Protein AF-A0A3A6T9W9-F1 (afdb_monomer_lite)

Radius of gyration: 16.62 Å; chains: 1; bounding box: 37×42×33 Å

Secondary structure (DSSP, 8-state):
-----SSS----TTHHHHHHHHHHHHHHHSTTGGGS-HHHHHHHHHHHHHHHHHHHHHHHHHH-

pLDDT: mean 85.81, std 17.66, range [38.72, 98.44]

Sequence (64 aa):
MKLAYSNSLEFSFFSEAKLKFERIISHLEDKQVKKESHGEVEAYIDTEGTELLRCLLQGFLDIK

Organism: NCBI:txid342950

Foldseek 3Di:
DDPDDPDDDPPQLLPVLVVLVVVLVVCCPDPVVVVDDPVVNVVSCVVSVVVSVVSVVRSVVVVD

Structure (mmCIF, N/CA/C/O backbone):
data_AF-A0A3A6T9W9-F1
#
_entry.id   AF-A0A3A6T9W9-F1
#
loop_
_atom_site.group_PDB
_atom_site.id
_atom_site.type_symbol
_atom_site.label_atom_id
_atom_site.label_alt_id
_atom_site.label_comp_id
_atom_site.label_asym_id
_atom_site.label_entity_id
_atom_site.label_seq_id
_atom_site.pdbx_PDB_ins_code
_atom_site.Cartn_x
_atom_site.Cartn_y
_atom_site.Cartn_z
_atom_site.occupancy
_atom_site.B_iso_or_equiv
_atom_site.auth_seq_id
_atom_site.auth_comp_id
_atom_site.auth_asym_id
_atom_site.auth_atom_id
_atom_site.pdbx_PDB_model_num
ATOM 1 N N . MET A 1 1 ? 26.127 35.045 -9.962 1.00 46.22 1 MET A N 1
ATOM 2 C CA . MET A 1 1 ? 24.742 34.709 -9.568 1.00 46.22 1 MET A CA 1
ATOM 3 C C . MET A 1 1 ? 24.023 34.090 -10.762 1.00 46.22 1 MET A C 1
ATOM 5 O O . MET A 1 1 ? 23.725 34.806 -11.705 1.00 46.22 1 MET A O 1
ATOM 9 N N . LYS A 1 2 ? 23.828 32.766 -10.746 1.00 38.72 2 LYS A N 1
ATOM 10 C CA . LYS A 1 2 ? 22.785 32.025 -11.484 1.00 38.72 2 LYS A CA 1
ATOM 11 C C . LYS A 1 2 ? 22.732 30.599 -10.913 1.00 38.72 2 LYS A C 1
ATOM 13 O O . LYS A 1 2 ? 23.281 29.657 -11.467 1.00 38.72 2 LYS A O 1
ATOM 18 N N . LEU A 1 3 ? 22.139 30.496 -9.726 1.00 50.91 3 LEU A N 1
ATOM 19 C CA . LEU A 1 3 ? 21.652 29.251 -9.132 1.00 50.91 3 LEU A CA 1
ATOM 20 C C . LEU A 1 3 ? 20.236 29.046 -9.676 1.00 50.91 3 LEU A C 1
ATOM 22 O O . LEU A 1 3 ? 19.333 29.745 -9.228 1.00 50.91 3 LEU A O 1
ATOM 26 N N . ALA A 1 4 ? 20.055 28.185 -10.681 1.00 45.41 4 ALA A N 1
ATOM 27 C CA . ALA A 1 4 ? 18.719 27.876 -11.212 1.00 45.41 4 ALA A CA 1
ATOM 28 C C . ALA A 1 4 ? 18.628 26.556 -12.010 1.00 45.41 4 ALA A C 1
ATOM 30 O O . ALA A 1 4 ? 17.822 26.468 -12.925 1.00 45.41 4 ALA A O 1
ATOM 31 N N . TYR A 1 5 ? 19.433 25.536 -11.695 1.00 49.00 5 TYR A N 1
ATOM 32 C CA . TYR A 1 5 ? 19.244 24.186 -12.265 1.00 49.00 5 TYR A CA 1
ATOM 33 C C . TYR A 1 5 ? 19.405 23.078 -11.220 1.00 49.00 5 TYR A C 1
ATOM 35 O O . TYR A 1 5 ? 19.858 21.983 -11.530 1.00 49.00 5 TYR A O 1
ATOM 43 N N . SER A 1 6 ? 19.059 23.362 -9.963 1.00 49.84 6 SER A N 1
ATOM 44 C CA . SER A 1 6 ? 19.037 22.340 -8.917 1.00 49.84 6 SER A CA 1
ATOM 45 C C . SER A 1 6 ? 17.583 21.962 -8.619 1.00 49.84 6 SER A C 1
ATOM 47 O O . SER A 1 6 ? 16.822 22.808 -8.150 1.00 49.84 6 SER A O 1
ATOM 49 N N . ASN A 1 7 ? 17.240 20.698 -8.892 1.00 46.88 7 ASN A N 1
ATOM 50 C CA . ASN A 1 7 ? 16.123 19.918 -8.326 1.00 46.88 7 ASN A CA 1
ATOM 51 C C . ASN A 1 7 ? 14.713 19.936 -8.953 1.00 46.88 7 ASN A C 1
ATOM 53 O O . ASN A 1 7 ? 13.762 19.653 -8.231 1.00 46.88 7 ASN A O 1
ATOM 57 N N . SER A 1 8 ? 14.511 20.176 -10.254 1.00 50.94 8 SER A N 1
ATOM 58 C CA . SER A 1 8 ? 13.140 20.147 -10.820 1.00 50.94 8 SER A CA 1
ATOM 59 C C . SER A 1 8 ? 12.825 19.064 -11.856 1.00 50.94 8 SER A C 1
ATOM 61 O O . SER A 1 8 ? 11.805 19.202 -12.523 1.00 50.94 8 SER A O 1
ATOM 63 N N . LEU A 1 9 ? 13.627 18.004 -12.030 1.00 48.31 9 LEU A N 1
ATOM 64 C CA . LEU A 1 9 ? 13.275 16.968 -13.020 1.00 48.31 9 LEU A CA 1
ATOM 6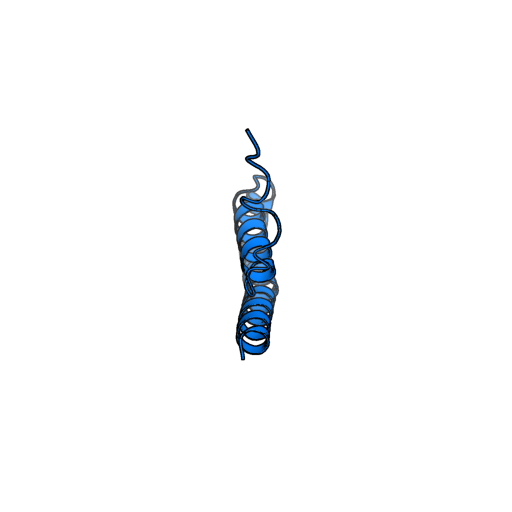5 C C . LEU A 1 9 ? 13.885 15.572 -12.804 1.00 48.31 9 LEU A C 1
ATOM 67 O O . LEU A 1 9 ? 14.031 14.821 -13.763 1.00 48.31 9 LEU A O 1
ATOM 71 N N . GLU A 1 10 ? 14.224 15.177 -11.574 1.00 53.31 10 GLU A N 1
ATOM 72 C CA . GLU A 1 10 ? 14.444 13.746 -11.326 1.00 53.31 10 GLU A CA 1
ATOM 73 C C . GLU A 1 10 ? 13.079 13.061 -11.225 1.00 53.31 10 GLU A C 1
ATOM 75 O O . GLU A 1 10 ? 12.494 12.933 -10.149 1.00 53.31 10 GLU A O 1
ATOM 80 N N . PHE A 1 11 ? 12.543 12.653 -12.378 1.00 63.41 11 PHE A N 1
ATOM 81 C CA . PHE A 1 11 ? 11.490 11.647 -12.449 1.00 63.41 11 PHE A CA 1
ATOM 82 C C . PHE A 1 11 ? 12.050 10.362 -11.838 1.00 63.41 11 PHE A C 1
ATOM 84 O O . PHE A 1 11 ? 12.651 9.537 -12.519 1.00 63.41 11 PHE A O 1
ATOM 91 N N . SER A 1 12 ? 11.917 10.214 -10.520 1.00 81.19 12 SER A N 1
ATOM 92 C CA . SER A 1 12 ? 12.194 8.935 -9.886 1.00 81.19 12 SER A CA 1
ATOM 93 C C . SER A 1 12 ? 11.183 7.940 -10.438 1.00 81.19 12 SER A C 1
ATOM 95 O O . SER A 1 12 ? 9.977 8.112 -10.237 1.00 81.19 12 SER A O 1
ATOM 97 N N . PHE A 1 13 ? 11.676 6.899 -11.108 1.00 89.94 13 PHE A N 1
ATOM 98 C CA . PHE A 1 13 ? 10.868 5.793 -11.627 1.00 89.94 13 PHE A CA 1
ATOM 99 C C . PHE A 1 13 ? 9.971 5.152 -10.550 1.00 89.94 13 PHE A C 1
ATOM 101 O O . PHE A 1 13 ? 8.949 4.558 -10.857 1.00 89.94 13 PHE A O 1
ATOM 108 N N . PHE A 1 14 ? 10.301 5.335 -9.267 1.00 93.25 14 PHE A N 1
ATOM 109 C CA . PHE A 1 14 ? 9.530 4.839 -8.124 1.00 93.25 14 PHE A CA 1
ATOM 110 C C . PHE A 1 14 ? 8.737 5.922 -7.377 1.00 93.25 14 PHE A C 1
ATOM 112 O O . PHE A 1 14 ? 8.248 5.676 -6.274 1.00 93.25 14 PHE A O 1
ATOM 119 N N . SER A 1 15 ? 8.600 7.128 -7.933 1.00 93.25 15 SER A N 1
ATOM 120 C CA . SER A 1 15 ? 7.874 8.233 -7.287 1.00 93.25 15 SER A CA 1
ATOM 121 C C . SER A 1 15 ? 6.417 7.875 -6.975 1.00 93.25 15 SER A C 1
ATOM 123 O O . SER A 1 15 ? 5.942 8.158 -5.875 1.00 93.25 15 SER A O 1
ATOM 125 N N . GLU A 1 16 ? 5.731 7.174 -7.880 1.00 94.06 16 GLU A N 1
ATOM 126 C CA . GLU A 1 16 ? 4.363 6.696 -7.648 1.00 94.06 16 GLU A CA 1
ATOM 127 C C . GLU A 1 16 ? 4.287 5.656 -6.525 1.00 94.06 16 GLU A C 1
ATOM 129 O O . GLU A 1 16 ? 3.399 5.733 -5.674 1.00 94.06 16 GLU A O 1
ATOM 134 N N . ALA A 1 17 ? 5.238 4.718 -6.473 1.00 96.31 17 ALA A N 1
ATOM 135 C CA . ALA A 1 17 ? 5.318 3.729 -5.399 1.00 96.31 17 ALA A CA 1
ATOM 136 C C . ALA A 1 17 ? 5.549 4.408 -4.040 1.00 96.31 17 ALA A C 1
ATOM 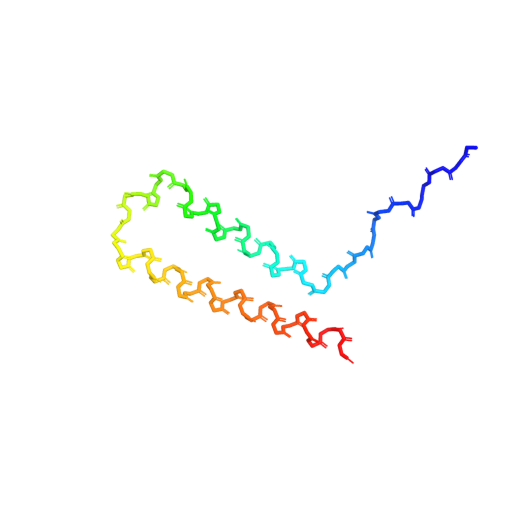138 O O . ALA A 1 17 ? 4.872 4.096 -3.061 1.00 96.31 17 ALA A O 1
ATOM 139 N N . LYS A 1 18 ? 6.442 5.403 -3.990 1.00 95.56 18 LYS A N 1
ATOM 140 C CA . LYS A 1 18 ? 6.679 6.200 -2.782 1.00 95.56 18 LYS A CA 1
ATOM 141 C C . LYS A 1 18 ? 5.403 6.909 -2.314 1.00 95.56 18 LYS A C 1
ATOM 143 O O . LYS A 1 18 ? 5.035 6.777 -1.150 1.00 95.56 18 LYS A O 1
ATOM 148 N N . LEU A 1 19 ? 4.701 7.599 -3.215 1.00 95.56 19 LEU A N 1
ATOM 149 C CA . LEU A 1 19 ? 3.446 8.285 -2.886 1.00 95.56 19 LEU A CA 1
ATOM 150 C C . LEU A 1 19 ? 2.364 7.311 -2.401 1.00 95.56 19 LEU A C 1
ATOM 152 O O . LEU A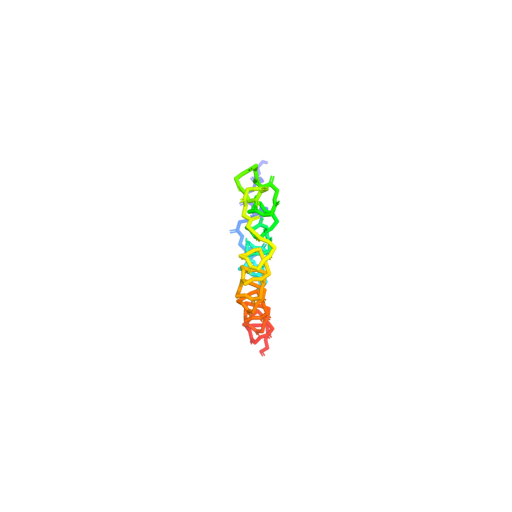 1 19 ? 1.624 7.626 -1.470 1.00 95.56 19 LEU A O 1
ATOM 156 N N . LYS A 1 20 ? 2.260 6.126 -3.015 1.00 97.31 20 LYS A N 1
ATOM 157 C CA . LYS A 1 20 ? 1.309 5.089 -2.592 1.00 97.31 20 LYS A CA 1
ATOM 158 C C . LYS A 1 20 ? 1.631 4.586 -1.183 1.00 97.31 20 LYS A C 1
ATOM 160 O O . LYS A 1 20 ? 0.730 4.510 -0.354 1.00 9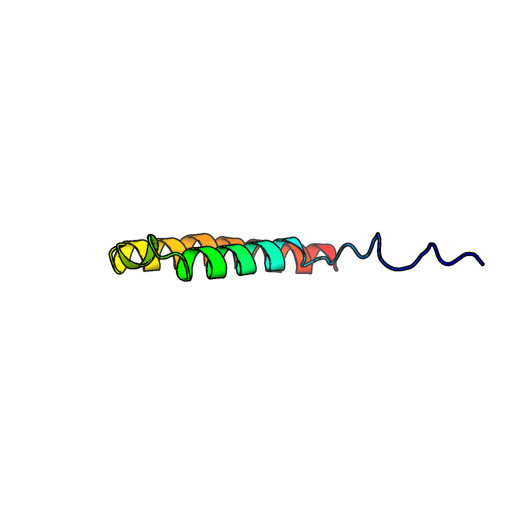7.31 20 LYS A O 1
ATOM 165 N N . PHE A 1 21 ? 2.903 4.327 -0.884 1.00 97.62 21 PHE A N 1
ATOM 166 C CA . PHE A 1 21 ? 3.339 3.903 0.447 1.00 97.62 21 PHE A CA 1
ATOM 167 C C . PHE A 1 21 ? 3.054 4.961 1.525 1.00 97.62 21 PHE A C 1
ATOM 169 O O . PHE A 1 21 ? 2.494 4.641 2.572 1.00 97.62 21 PHE A O 1
ATOM 176 N N . GLU A 1 22 ? 3.357 6.232 1.249 1.00 97.38 22 GLU A N 1
ATOM 177 C CA . GLU A 1 22 ? 3.067 7.344 2.166 1.00 97.38 22 GLU A CA 1
ATOM 178 C C . GLU A 1 22 ? 1.561 7.483 2.451 1.00 97.38 22 GLU A C 1
ATOM 180 O O . GLU A 1 22 ? 1.166 7.744 3.590 1.00 97.38 22 GLU A O 1
ATOM 185 N N . ARG A 1 23 ? 0.702 7.252 1.448 1.00 96.69 23 ARG A N 1
ATOM 186 C CA . ARG A 1 23 ? -0.761 7.233 1.628 1.00 96.69 23 ARG A CA 1
ATOM 187 C C . ARG A 1 23 ? -1.230 6.066 2.492 1.00 96.69 23 ARG A C 1
ATOM 189 O O . ARG A 1 23 ? -2.091 6.275 3.343 1.00 96.69 23 ARG A O 1
ATOM 196 N N . ILE A 1 24 ? -0.657 4.873 2.313 1.00 97.44 24 ILE A N 1
ATOM 197 C CA . ILE A 1 24 ? -0.960 3.707 3.157 1.00 97.44 24 ILE A CA 1
ATOM 198 C C . ILE A 1 24 ? -0.631 4.020 4.617 1.00 97.44 24 ILE A C 1
ATOM 200 O O . ILE A 1 24 ? -1.498 3.854 5.470 1.00 97.44 24 ILE A O 1
ATOM 204 N N . ILE A 1 25 ? 0.567 4.544 4.899 1.00 97.06 25 ILE A N 1
ATOM 205 C CA . ILE A 1 25 ? 0.955 4.948 6.260 1.00 97.06 25 ILE A CA 1
ATOM 206 C C . ILE A 1 25 ? -0.010 6.000 6.807 1.00 97.06 25 ILE A C 1
ATOM 208 O O . ILE A 1 25 ? -0.539 5.829 7.901 1.00 97.06 25 ILE A O 1
ATOM 212 N N . SER A 1 26 ? -0.288 7.051 6.030 1.00 96.00 26 SER A N 1
ATOM 213 C CA . SER A 1 26 ? -1.162 8.148 6.469 1.00 96.00 26 SER A CA 1
ATOM 214 C C . SER A 1 26 ? -2.562 7.659 6.843 1.00 96.00 26 SER A C 1
ATOM 216 O O . SER A 1 26 ? -3.134 8.128 7.822 1.00 96.00 26 SER A O 1
ATOM 218 N N . HIS A 1 27 ? -3.110 6.707 6.081 1.00 95.06 27 HIS A N 1
ATOM 219 C CA . HIS A 1 27 ? -4.385 6.076 6.402 1.00 95.06 27 HIS A CA 1
ATOM 220 C C . HIS A 1 27 ? -4.288 5.271 7.703 1.00 95.06 27 HIS A C 1
ATOM 222 O O . HIS A 1 27 ? -5.065 5.509 8.620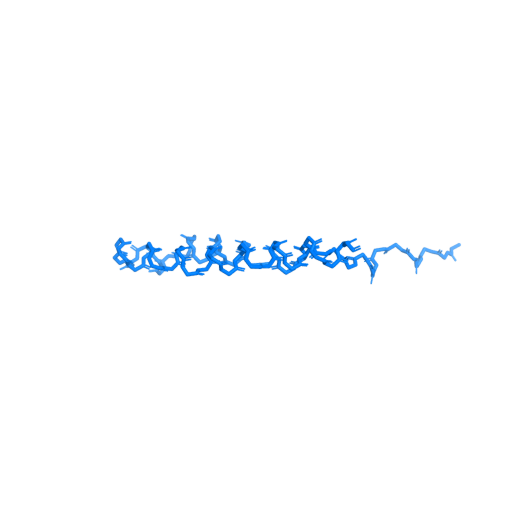 1.00 95.06 27 HIS A O 1
ATOM 228 N N . LEU A 1 28 ? -3.291 4.391 7.842 1.00 93.94 28 LEU A N 1
ATOM 229 C CA . LEU A 1 28 ? -3.118 3.563 9.044 1.00 93.94 28 LEU A CA 1
ATOM 230 C C . LEU A 1 28 ? -2.864 4.381 10.326 1.00 93.94 28 LEU A C 1
ATOM 232 O O . LEU A 1 28 ? -3.181 3.930 11.428 1.00 93.94 28 LEU A O 1
ATOM 236 N N . GLU A 1 29 ? -2.308 5.586 10.201 1.00 94.50 29 GLU A N 1
ATOM 237 C CA . GLU A 1 29 ? -2.124 6.525 11.312 1.00 94.50 29 GLU A CA 1
ATOM 238 C C . GLU A 1 29 ? -3.392 7.337 11.649 1.00 94.50 29 GLU A C 1
ATOM 240 O O . GLU A 1 29 ? -3.476 7.921 12.741 1.00 94.50 29 GLU A O 1
ATOM 245 N N . ASP A 1 30 ? -4.393 7.366 10.761 1.00 93.19 30 ASP A N 1
ATOM 246 C CA . ASP A 1 30 ? -5.628 8.121 10.959 1.00 93.19 30 ASP A CA 1
ATOM 247 C C . ASP A 1 30 ? -6.410 7.579 12.169 1.00 93.19 30 ASP A C 1
ATOM 249 O O . ASP A 1 30 ? -6.601 6.381 12.395 1.00 93.19 30 ASP A O 1
ATOM 253 N N . LYS A 1 31 ? -6.917 8.506 12.983 1.00 79.44 31 LYS A N 1
ATOM 254 C CA . LYS A 1 31 ? -7.744 8.195 14.153 1.00 79.44 31 LYS A CA 1
ATOM 255 C C . LYS A 1 31 ? -9.067 7.520 13.777 1.00 79.44 31 LYS A C 1
ATOM 257 O O . LYS A 1 31 ? -9.671 6.896 14.647 1.00 79.44 31 LYS A O 1
ATOM 262 N N . GLN A 1 32 ? -9.538 7.679 12.543 1.00 79.12 32 GLN A N 1
ATOM 263 C CA . GLN A 1 32 ? -10.735 7.017 12.028 1.00 79.12 32 GLN A CA 1
ATOM 264 C C . GLN A 1 32 ? -10.493 5.535 11.754 1.00 79.12 32 GLN A C 1
ATOM 266 O O . GLN A 1 32 ? -11.341 4.731 12.124 1.00 79.12 32 GLN A O 1
ATOM 271 N N . VAL A 1 33 ? -9.311 5.169 11.257 1.00 79.44 33 VAL A N 1
ATOM 272 C CA . VAL A 1 33 ? -8.929 3.769 11.009 1.00 79.44 33 VAL A CA 1
ATOM 273 C C . VAL A 1 33 ? -8.835 2.972 12.309 1.00 79.44 33 VAL A C 1
ATOM 275 O O . VAL A 1 33 ? -9.152 1.792 12.357 1.00 79.44 33 VAL A O 1
ATOM 278 N N . LYS A 1 34 ? -8.569 3.634 13.443 1.00 75.25 34 LYS A N 1
ATOM 279 C CA . LYS A 1 34 ? -8.673 3.006 14.778 1.00 75.25 34 LYS A CA 1
ATOM 280 C C . LYS A 1 34 ? -10.090 2.552 15.160 1.00 75.25 34 LYS A C 1
ATOM 282 O O . LYS A 1 34 ? -10.245 1.901 16.191 1.00 75.25 34 LYS A O 1
ATOM 287 N N . LYS A 1 35 ? -11.116 2.954 14.403 1.00 85.75 35 LYS A N 1
ATOM 288 C CA . LYS A 1 35 ? -12.510 2.519 14.579 1.00 85.75 35 LYS A CA 1
ATOM 289 C C . LYS A 1 35 ? -12.914 1.426 13.591 1.00 85.75 35 LYS A C 1
ATOM 291 O O . LYS A 1 35 ? -14.002 0.879 13.751 1.00 85.75 35 LYS A O 1
ATOM 296 N N . GLU A 1 36 ? -12.080 1.143 12.596 1.00 88.75 36 GLU A N 1
ATOM 297 C CA . GLU A 1 36 ? -12.299 0.051 11.656 1.00 88.75 36 GLU A CA 1
ATOM 298 C C . GLU A 1 36 ? -12.078 -1.290 12.359 1.00 88.75 36 GLU A C 1
ATOM 300 O O . GLU A 1 36 ? -11.305 -1.423 13.315 1.00 88.75 36 GLU A O 1
ATOM 305 N N . SER A 1 37 ? -12.803 -2.299 11.899 1.00 92.50 37 SER A N 1
ATOM 306 C CA . SER A 1 37 ? -12.576 -3.675 12.303 1.00 92.50 37 SER A CA 1
ATOM 307 C C . SER A 1 37 ? -11.236 -4.176 11.770 1.00 92.50 37 SER A C 1
ATOM 309 O O . SER A 1 37 ? -10.707 -3.693 10.771 1.00 92.50 37 SER A O 1
ATOM 311 N N . HIS A 1 38 ? -10.699 -5.209 12.418 1.00 90.06 38 HIS A N 1
ATOM 312 C CA . HIS A 1 38 ? -9.450 -5.828 11.980 1.00 90.06 38 HIS A CA 1
ATOM 313 C C . HIS A 1 38 ? -9.498 -6.264 10.507 1.00 90.06 38 HIS A C 1
ATOM 315 O O . HIS A 1 38 ? -8.559 -5.997 9.767 1.00 90.06 38 HIS A O 1
ATOM 321 N N . GLY A 1 39 ? -10.623 -6.843 10.071 1.00 94.50 39 GLY A N 1
ATOM 322 C CA . GLY A 1 39 ? -10.800 -7.296 8.690 1.00 94.50 39 GLY A CA 1
ATOM 323 C C . GLY A 1 39 ? -10.885 -6.160 7.665 1.00 94.50 39 GLY A C 1
ATOM 324 O O . GLY A 1 39 ? -10.450 -6.342 6.534 1.00 94.50 39 GLY A O 1
ATOM 325 N N . GLU A 1 40 ? -11.400 -4.985 8.041 1.00 94.69 40 GLU A N 1
ATOM 326 C CA . GLU A 1 40 ? -11.404 -3.804 7.161 1.00 94.69 40 GLU A CA 1
ATOM 327 C C . GLU A 1 40 ? -9.980 -3.282 6.940 1.00 94.69 40 GLU A C 1
ATOM 329 O O . GLU A 1 40 ? -9.578 -3.054 5.798 1.00 94.69 40 GLU A O 1
ATOM 334 N N . VAL A 1 41 ? -9.185 -3.206 8.012 1.00 95.00 41 VAL A N 1
ATOM 335 C CA . VAL A 1 41 ? -7.776 -2.795 7.931 1.00 95.00 41 VAL A CA 1
ATOM 336 C C . VAL A 1 41 ? -6.949 -3.806 7.130 1.00 95.00 41 VAL A C 1
ATOM 338 O O . VAL A 1 41 ? -6.134 -3.410 6.298 1.00 95.00 41 VAL A O 1
ATOM 341 N N . GLU A 1 42 ? -7.158 -5.110 7.336 1.00 96.56 42 GLU A N 1
ATOM 342 C CA . GLU A 1 42 ? -6.492 -6.160 6.552 1.00 96.56 42 GLU A CA 1
ATOM 343 C C . GLU A 1 42 ? -6.846 -6.069 5.063 1.00 96.56 42 GLU A C 1
ATOM 345 O O . GLU A 1 42 ? -5.948 -6.092 4.221 1.00 96.56 42 GLU A O 1
ATOM 350 N N . ALA A 1 43 ? -8.130 -5.902 4.731 1.00 97.25 43 ALA A N 1
ATOM 351 C CA . ALA A 1 43 ? -8.577 -5.757 3.347 1.00 97.25 43 ALA A CA 1
ATOM 352 C C . ALA A 1 43 ? -7.989 -4.505 2.674 1.00 97.25 43 ALA A C 1
ATOM 354 O O . ALA A 1 43 ? -7.603 -4.555 1.501 1.00 97.25 43 ALA A O 1
ATOM 355 N N . TYR A 1 44 ? -7.880 -3.395 3.413 1.00 97.12 44 TYR A N 1
ATOM 356 C CA . TYR A 1 44 ? -7.213 -2.184 2.939 1.00 97.12 44 TYR A CA 1
ATOM 357 C C . TYR A 1 44 ? -5.727 -2.433 2.658 1.00 97.12 44 TYR A C 1
ATOM 359 O O . TYR A 1 44 ? -5.247 -2.100 1.573 1.00 97.12 44 TYR A O 1
ATOM 367 N N . ILE A 1 45 ? -5.002 -3.041 3.606 1.00 96.56 45 ILE A N 1
ATOM 368 C CA . ILE A 1 45 ? -3.571 -3.341 3.456 1.00 96.56 45 ILE A CA 1
ATOM 369 C C . ILE A 1 45 ? -3.330 -4.262 2.258 1.00 96.56 45 ILE A C 1
ATOM 371 O O . ILE A 1 45 ? -2.407 -4.005 1.487 1.00 96.56 45 ILE A O 1
ATOM 375 N N . ASP A 1 46 ? -4.148 -5.299 2.079 1.00 97.88 46 ASP A N 1
ATOM 376 C CA . ASP A 1 46 ? -4.011 -6.240 0.964 1.00 97.88 46 ASP A CA 1
ATOM 377 C C . ASP A 1 46 ? -4.234 -5.546 -0.389 1.00 97.88 46 ASP A C 1
ATOM 379 O O . ASP A 1 46 ? -3.401 -5.630 -1.299 1.00 97.88 46 ASP A O 1
ATOM 383 N N . THR A 1 47 ? -5.312 -4.763 -0.491 1.00 98.12 47 THR A N 1
ATOM 384 C CA . THR A 1 47 ? -5.667 -4.041 -1.720 1.00 98.12 47 THR A CA 1
ATOM 385 C C . THR A 1 47 ? -4.612 -2.994 -2.075 1.00 98.12 47 THR A C 1
ATOM 387 O O . THR A 1 47 ? -4.051 -2.990 -3.173 1.00 98.12 47 THR A O 1
ATOM 390 N N . GLU A 1 48 ? -4.297 -2.101 -1.139 1.00 98.19 48 GLU A N 1
ATOM 391 C CA . GLU A 1 48 ? -3.387 -0.988 -1.400 1.00 98.19 48 GLU A CA 1
ATOM 392 C C . GLU A 1 48 ? -1.927 -1.442 -1.473 1.00 98.19 48 GLU A C 1
ATOM 394 O O . GLU A 1 48 ? -1.141 -0.865 -2.230 1.00 98.19 48 GLU A O 1
ATOM 399 N N . GLY A 1 49 ? -1.568 -2.498 -0.738 1.00 98.06 49 GLY A N 1
ATOM 400 C CA . GLY A 1 49 ? -0.273 -3.163 -0.825 1.00 98.06 49 GLY A CA 1
ATOM 401 C C . GLY A 1 49 ? -0.056 -3.822 -2.186 1.00 98.06 49 GLY A C 1
ATOM 402 O O . GLY A 1 49 ? 1.017 -3.671 -2.772 1.00 98.06 49 GLY A O 1
ATOM 403 N N . THR A 1 50 ? -1.081 -4.468 -2.747 1.00 98.44 50 THR A N 1
ATOM 404 C CA . THR A 1 50 ? -1.029 -5.009 -4.115 1.00 98.44 50 THR A CA 1
ATOM 405 C C . THR A 1 50 ? -0.804 -3.898 -5.141 1.00 98.44 50 THR A C 1
ATOM 407 O O . THR A 1 50 ? 0.045 -4.023 -6.026 1.00 98.44 50 THR A O 1
ATOM 410 N N . GLU A 1 51 ? -1.483 -2.762 -4.985 1.00 98.31 51 GLU A N 1
ATOM 411 C CA . GLU A 1 51 ? -1.263 -1.603 -5.851 1.00 98.31 51 GLU A CA 1
ATOM 412 C C . GLU A 1 51 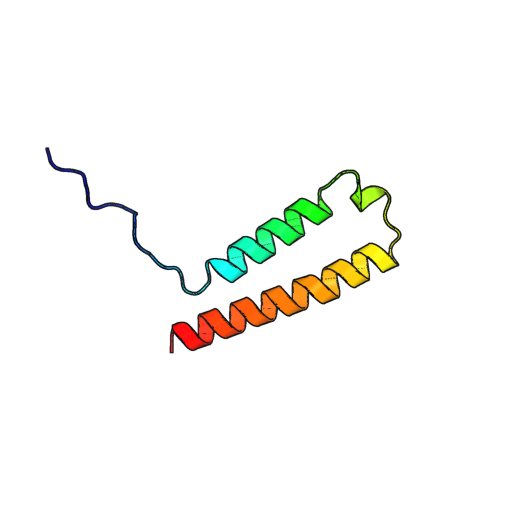? 0.132 -0.982 -5.679 1.00 98.31 51 GLU A C 1
ATOM 414 O O . GLU A 1 51 ? 0.745 -0.558 -6.659 1.00 98.31 51 GLU A O 1
ATOM 419 N N . LEU A 1 52 ? 0.685 -0.972 -4.463 1.00 98.38 52 LEU A N 1
ATOM 420 C CA . LEU A 1 52 ? 2.073 -0.571 -4.236 1.00 98.38 52 LEU A CA 1
ATOM 421 C C . LEU A 1 52 ? 3.052 -1.494 -4.978 1.00 98.38 52 LEU A C 1
ATOM 423 O O . LEU A 1 52 ? 3.968 -1.003 -5.641 1.00 98.38 52 LEU A O 1
ATOM 427 N N . LEU A 1 53 ? 2.847 -2.815 -4.917 1.00 98.44 53 LEU A N 1
ATOM 428 C CA . LEU A 1 53 ? 3.653 -3.783 -5.669 1.00 98.44 53 LEU A CA 1
ATOM 429 C C . LEU A 1 53 ? 3.550 -3.550 -7.180 1.00 98.44 53 LEU A C 1
ATOM 431 O O . LEU A 1 53 ? 4.567 -3.603 -7.875 1.00 98.44 53 LEU A O 1
ATOM 435 N N . ARG A 1 54 ? 2.356 -3.222 -7.689 1.00 98.38 54 ARG A N 1
ATOM 436 C CA . ARG A 1 54 ? 2.158 -2.853 -9.097 1.00 98.38 54 ARG A CA 1
ATOM 437 C C . ARG A 1 54 ? 2.965 -1.606 -9.473 1.00 98.38 54 ARG A C 1
ATOM 439 O O . ARG A 1 54 ? 3.636 -1.620 -10.503 1.00 98.38 54 ARG A O 1
ATOM 446 N N . CYS A 1 55 ? 2.953 -0.557 -8.647 1.00 96.75 55 CYS A N 1
ATOM 447 C CA . CYS A 1 55 ? 3.756 0.649 -8.884 1.00 96.75 55 CYS A CA 1
ATOM 448 C C . CYS A 1 55 ? 5.267 0.365 -8.848 1.00 96.75 55 CYS A C 1
ATOM 450 O O . CYS A 1 55 ? 6.015 0.926 -9.645 1.00 96.75 55 CYS A O 1
ATOM 452 N N . LEU A 1 56 ? 5.728 -0.520 -7.957 1.00 96.81 56 LEU A N 1
ATOM 453 C CA . LEU A 1 56 ? 7.128 -0.959 -7.923 1.00 96.81 56 LEU A CA 1
ATOM 454 C C . LEU A 1 56 ? 7.510 -1.722 -9.197 1.00 96.81 56 LEU A C 1
ATOM 456 O O . LEU A 1 56 ? 8.576 -1.479 -9.759 1.00 96.81 56 LEU A O 1
ATOM 460 N N . LEU A 1 57 ? 6.637 -2.612 -9.676 1.00 97.38 57 LEU A N 1
ATOM 461 C CA . LEU A 1 57 ? 6.857 -3.320 -10.933 1.00 97.38 57 LEU A CA 1
ATOM 462 C C . LEU A 1 57 ? 6.923 -2.346 -12.115 1.00 97.38 57 LEU A C 1
ATOM 464 O O . LEU A 1 57 ? 7.817 -2.476 -12.945 1.00 97.38 57 LEU A O 1
ATOM 468 N N . GLN A 1 58 ? 6.024 -1.360 -12.169 1.00 95.44 58 GLN A N 1
ATOM 469 C CA . GLN A 1 58 ? 6.034 -0.343 -13.219 1.00 95.44 58 GLN A CA 1
ATOM 470 C C . GLN A 1 58 ? 7.340 0.458 -13.203 1.00 95.44 58 GLN A C 1
ATOM 472 O O . GLN A 1 58 ? 8.013 0.529 -14.224 1.00 95.44 58 GLN A O 1
ATOM 477 N N . GLY A 1 59 ? 7.764 0.950 -12.035 1.00 94.44 59 GLY A N 1
ATOM 478 C CA . GLY A 1 59 ? 9.032 1.667 -11.910 1.00 94.44 59 GLY A CA 1
ATOM 479 C C . GLY A 1 59 ? 10.244 0.827 -12.322 1.00 94.44 59 GLY A C 1
ATOM 480 O O . GLY A 1 59 ? 11.162 1.334 -12.961 1.00 94.44 59 GLY A O 1
ATOM 481 N N . PHE A 1 60 ? 10.242 -0.476 -12.026 1.00 94.62 60 PHE A N 1
ATOM 482 C CA . PHE A 1 60 ? 11.276 -1.393 -12.513 1.00 94.62 60 PHE A CA 1
ATOM 483 C C . PHE A 1 60 ? 11.267 -1.540 -14.043 1.00 94.62 60 PHE A C 1
ATOM 485 O O . PHE A 1 60 ? 12.335 -1.590 -14.650 1.00 94.62 60 PHE A O 1
ATOM 492 N N . LEU A 1 61 ? 10.086 -1.623 -14.664 1.00 95.25 61 LEU A N 1
ATOM 493 C CA . LEU A 1 61 ? 9.954 -1.703 -16.119 1.00 95.25 61 LEU A CA 1
ATOM 494 C C . LEU A 1 61 ? 10.362 -0.396 -16.803 1.00 95.25 61 LEU A C 1
ATOM 496 O O . LEU A 1 61 ? 10.983 -0.459 -17.852 1.00 95.25 61 LEU A O 1
ATOM 500 N N . ASP A 1 62 ? 10.074 0.756 -16.200 1.00 91.25 62 ASP A N 1
ATOM 501 C CA . ASP A 1 62 ? 10.413 2.068 -16.762 1.00 91.25 62 ASP A CA 1
ATOM 502 C C . ASP A 1 62 ? 11.920 2.374 -16.693 1.00 91.25 62 ASP A C 1
ATOM 504 O O . ASP A 1 62 ? 12.433 3.160 -17.488 1.00 91.25 62 ASP A O 1
ATOM 508 N N . ILE A 1 63 ? 12.642 1.747 -15.755 1.00 89.75 63 ILE A N 1
ATOM 509 C CA . ILE A 1 63 ? 14.115 1.779 -15.699 1.00 89.75 63 ILE A CA 1
ATOM 510 C C . ILE A 1 63 ? 14.744 0.986 -16.852 1.00 89.75 63 ILE A C 1
ATOM 512 O O . ILE A 1 63 ? 15.879 1.273 -17.242 1.00 89.75 63 ILE A O 1
ATOM 516 N N . LYS A 1 64 ? 14.062 -0.061 -17.319 1.00 75.94 64 LYS A N 1
ATOM 517 C CA . LYS A 1 64 ? 14.619 -1.105 -18.179 1.00 75.94 64 LYS A CA 1
ATOM 518 C C . LYS A 1 64 ? 14.455 -0.790 -19.662 1.00 75.94 64 LYS A C 1
ATOM 520 O O . LYS A 1 64 ? 15.433 -1.060 -20.396 1.00 75.94 64 LYS A O 1
#